Protein AF-A0A959V170-F1 (afdb_monomer_lite)

Structure (mmCIF, N/CA/C/O backbone):
data_AF-A0A959V170-F1
#
_entry.id   AF-A0A959V170-F1
#
loop_
_atom_site.group_PDB
_atom_site.id
_atom_site.type_symbol
_atom_site.label_atom_id
_atom_site.label_alt_id
_atom_site.label_comp_id
_atom_site.label_asym_id
_atom_site.label_entity_id
_atom_site.label_seq_id
_atom_site.pdbx_PDB_ins_code
_atom_site.Cartn_x
_atom_site.Cartn_y
_atom_site.Cartn_z
_atom_site.occupancy
_atom_site.B_iso_or_equiv
_atom_site.auth_seq_id
_atom_site.auth_comp_id
_atom_site.auth_asym_id
_atom_site.auth_atom_id
_atom_site.pdbx_PDB_model_num
ATOM 1 N N . GLN A 1 1 ? 26.254 2.480 -20.646 1.00 57.69 1 GLN A N 1
ATOM 2 C CA . GLN A 1 1 ? 25.455 3.015 -19.518 1.00 57.69 1 GLN A CA 1
ATOM 3 C C . GLN A 1 1 ? 23.963 2.718 -19.734 1.00 57.69 1 GLN A C 1
ATOM 5 O O . GLN A 1 1 ? 23.192 3.619 -20.026 1.00 57.69 1 GLN A O 1
ATOM 10 N N . ALA A 1 2 ? 23.536 1.451 -19.634 1.00 68.19 2 ALA A N 1
ATOM 11 C CA . ALA A 1 2 ? 22.134 1.085 -19.895 1.00 68.19 2 ALA A CA 1
ATOM 12 C C . ALA A 1 2 ? 21.211 1.312 -18.678 1.00 68.19 2 ALA A C 1
ATOM 14 O O . ALA A 1 2 ? 20.061 1.707 -18.846 1.00 68.19 2 ALA A O 1
ATOM 15 N N . TRP A 1 3 ? 21.728 1.111 -17.460 1.00 71.75 3 TRP A N 1
ATOM 16 C CA . TRP A 1 3 ? 20.953 1.120 -16.209 1.00 71.75 3 TRP A CA 1
ATOM 17 C C . TRP A 1 3 ? 20.490 2.511 -15.757 1.00 71.75 3 TRP A C 1
ATOM 19 O O . TRP A 1 3 ? 19.361 2.659 -15.311 1.00 71.75 3 TRP A O 1
ATOM 29 N N . LEU A 1 4 ? 21.329 3.537 -15.923 1.00 83.38 4 LEU A N 1
ATOM 30 C CA . LEU A 1 4 ? 21.008 4.929 -15.569 1.00 83.38 4 LEU A CA 1
ATOM 31 C C . LEU A 1 4 ? 20.450 5.730 -16.755 1.00 83.38 4 LEU A C 1
ATOM 33 O O . LEU A 1 4 ? 20.482 6.957 -16.759 1.00 83.38 4 LEU A O 1
ATOM 37 N N . SER A 1 5 ? 19.977 5.047 -17.798 1.00 88.00 5 SER A N 1
ATOM 38 C CA . SER A 1 5 ? 19.350 5.724 -18.931 1.00 88.00 5 SER A CA 1
ATOM 39 C C . SER A 1 5 ? 17.961 6.236 -18.543 1.00 88.00 5 SER A C 1
ATOM 41 O O . SER A 1 5 ? 17.229 5.581 -17.798 1.00 88.00 5 SER A O 1
ATOM 43 N N . PHE A 1 6 ? 17.565 7.393 -19.082 1.00 87.44 6 PHE A N 1
ATOM 44 C CA . PHE A 1 6 ? 16.263 7.999 -18.786 1.00 87.44 6 PHE A CA 1
ATOM 45 C C . PHE A 1 6 ? 15.087 7.051 -19.081 1.00 87.44 6 PHE A C 1
ATOM 47 O O . PHE A 1 6 ? 14.143 6.976 -18.300 1.00 87.44 6 PHE A O 1
ATOM 54 N N . GLY A 1 7 ? 15.183 6.260 -20.156 1.00 85.06 7 GLY A N 1
ATOM 55 C CA . GLY A 1 7 ? 14.155 5.286 -20.533 1.00 85.06 7 GLY A CA 1
ATOM 56 C C . GLY A 1 7 ? 13.913 4.186 -19.492 1.00 85.06 7 GLY A C 1
ATOM 57 O O . GLY A 1 7 ? 12.800 3.680 -19.413 1.00 85.06 7 GLY A O 1
ATOM 58 N N . ARG A 1 8 ? 14.914 3.845 -18.665 1.00 84.75 8 ARG A N 1
ATOM 59 C CA . ARG A 1 8 ? 14.760 2.900 -17.543 1.00 84.75 8 ARG A CA 1
ATOM 60 C C . ARG A 1 8 ? 14.454 3.601 -16.223 1.00 84.75 8 ARG A C 1
ATOM 62 O O . ARG A 1 8 ? 13.651 3.104 -15.443 1.00 84.75 8 ARG A O 1
ATOM 69 N N . LEU A 1 9 ? 15.046 4.769 -15.980 1.00 89.69 9 LEU A N 1
ATOM 70 C CA . LEU A 1 9 ? 14.829 5.516 -14.739 1.00 89.69 9 LEU A CA 1
ATOM 71 C C . LEU A 1 9 ? 13.422 6.108 -14.629 1.00 89.69 9 LEU A C 1
ATOM 73 O O . LEU A 1 9 ? 12.893 6.176 -13.526 1.00 89.69 9 LEU A O 1
ATOM 77 N N . ARG A 1 10 ? 12.793 6.509 -15.740 1.00 91.38 10 ARG A N 1
ATOM 78 C CA . ARG A 1 10 ? 11.416 7.030 -15.742 1.00 91.38 10 ARG A CA 1
ATOM 79 C C . ARG A 1 10 ? 10.395 6.021 -15.184 1.00 91.38 10 ARG A C 1
ATOM 81 O O . ARG A 1 10 ? 9.671 6.394 -14.256 1.00 91.38 10 ARG A O 1
ATOM 88 N N . PRO A 1 11 ? 10.299 4.779 -15.704 1.00 91.19 11 PRO A N 1
ATOM 89 C CA . PRO A 1 11 ? 9.351 3.805 -15.172 1.00 91.19 11 PRO A CA 1
ATOM 90 C C . PRO A 1 11 ? 9.702 3.392 -13.739 1.00 91.19 11 PRO A C 1
ATOM 92 O O . PRO A 1 11 ? 8.789 3.237 -12.939 1.00 91.19 11 PRO A O 1
ATOM 95 N N . VAL A 1 12 ? 10.989 3.302 -13.374 1.00 92.81 12 VAL A N 1
ATOM 96 C CA . VAL A 1 12 ? 11.391 3.078 -11.972 1.00 92.81 12 VAL A CA 1
ATOM 97 C C . VAL A 1 12 ? 10.868 4.209 -11.087 1.00 92.81 12 VAL A C 1
ATOM 99 O O . VAL A 1 12 ? 10.069 3.963 -10.199 1.00 92.81 12 VAL A O 1
ATOM 102 N N . HIS A 1 13 ? 11.212 5.466 -11.376 1.00 93.25 13 HIS A N 1
ATOM 103 C CA . HIS A 1 13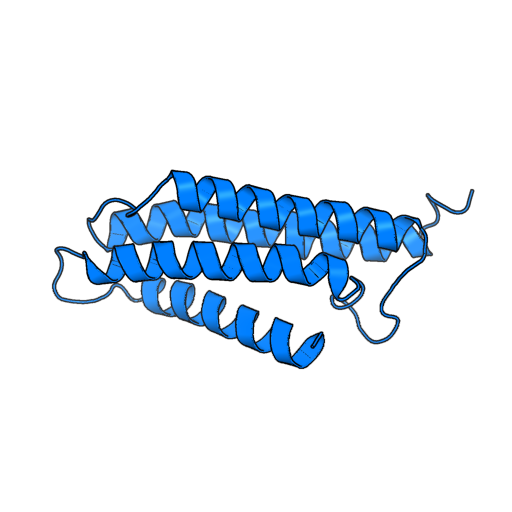 ? 10.790 6.621 -10.579 1.00 93.25 13 HIS A CA 1
ATOM 104 C C . HIS A 1 13 ? 9.271 6.680 -10.375 1.00 93.25 13 HIS A C 1
ATOM 106 O O . HIS A 1 13 ? 8.800 6.808 -9.246 1.00 93.25 13 HIS A O 1
ATOM 112 N N . THR A 1 14 ? 8.503 6.580 -11.459 1.00 93.62 14 THR A N 1
ATOM 113 C CA . THR A 1 14 ? 7.036 6.659 -11.401 1.00 93.62 14 THR A CA 1
ATOM 114 C C . THR A 1 14 ? 6.435 5.518 -10.578 1.00 93.62 14 THR A C 1
ATOM 116 O O . THR A 1 14 ? 5.571 5.773 -9.735 1.00 93.62 14 THR A O 1
ATOM 119 N N . AS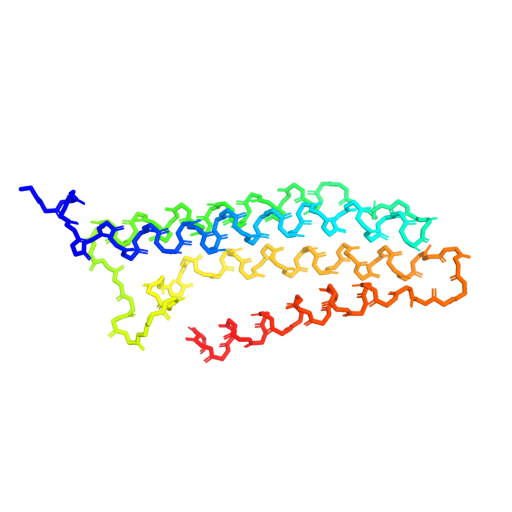N A 1 15 ? 6.932 4.287 -10.735 1.00 92.94 15 ASN A N 1
ATOM 120 C CA . ASN A 1 15 ? 6.458 3.142 -9.963 1.00 92.94 15 ASN A CA 1
ATOM 121 C C . ASN A 1 15 ? 6.905 3.193 -8.496 1.00 92.94 15 ASN A C 1
ATOM 123 O O 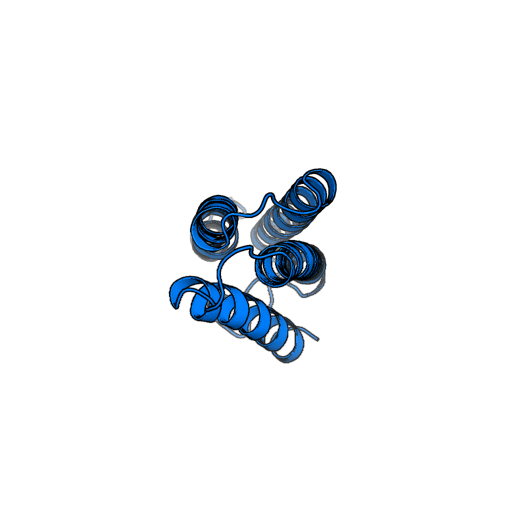. ASN A 1 15 ? 6.078 2.965 -7.614 1.00 92.94 15 ASN A O 1
ATOM 127 N N . THR A 1 16 ? 8.152 3.561 -8.194 1.00 94.50 16 THR A N 1
ATOM 128 C CA . THR A 1 16 ? 8.623 3.721 -6.811 1.00 94.50 16 THR A CA 1
ATOM 129 C C . THR A 1 16 ? 7.845 4.823 -6.084 1.00 94.50 16 THR A C 1
ATOM 131 O O . THR A 1 16 ? 7.497 4.663 -4.914 1.00 94.50 16 THR A O 1
ATOM 134 N N . VAL A 1 17 ? 7.515 5.934 -6.753 1.00 96.00 17 VAL A N 1
ATOM 135 C CA . VAL A 1 17 ? 6.701 7.007 -6.154 1.00 96.00 17 VAL A CA 1
ATOM 136 C C . VAL A 1 17 ? 5.269 6.537 -5.896 1.00 96.00 17 VAL A C 1
ATOM 138 O O . VAL A 1 17 ? 4.729 6.798 -4.821 1.00 96.00 17 VAL A O 1
ATOM 141 N N . PHE A 1 18 ? 4.652 5.833 -6.845 1.00 93.12 18 PHE A N 1
ATOM 142 C CA . PHE A 1 18 ? 3.257 5.407 -6.738 1.00 93.12 18 PHE A CA 1
ATOM 143 C C . PHE A 1 18 ? 3.072 4.193 -5.807 1.00 93.12 18 PHE A C 1
ATOM 145 O O . PHE A 1 18 ? 2.370 4.267 -4.792 1.00 93.12 18 PHE A O 1
ATOM 152 N N . TRP A 1 19 ? 3.731 3.076 -6.120 1.00 91.69 19 TRP A N 1
ATOM 153 C CA . TRP A 1 19 ? 3.636 1.819 -5.372 1.00 91.69 19 TRP A CA 1
ATOM 154 C C . TRP A 1 19 ? 4.432 1.848 -4.072 1.00 91.69 19 TRP A C 1
ATOM 156 O O . TRP A 1 19 ? 4.001 1.273 -3.077 1.00 91.69 19 TRP A O 1
ATOM 166 N N . GLY A 1 20 ? 5.584 2.517 -4.065 1.00 94.06 20 GLY A N 1
ATOM 167 C CA . GLY A 1 20 ? 6.420 2.654 -2.879 1.00 94.06 20 GLY A CA 1
ATOM 168 C C . GLY A 1 20 ? 5.929 3.764 -1.969 1.00 94.06 20 GLY A C 1
ATOM 169 O O . GLY A 1 20 ? 5.278 3.513 -0.960 1.00 94.06 20 GLY A O 1
ATOM 170 N N . TRP A 1 21 ? 6.244 5.006 -2.312 1.00 95.81 21 TRP A N 1
ATOM 171 C CA . TRP A 1 21 ? 6.035 6.130 -1.406 1.00 95.81 21 TRP A CA 1
ATOM 172 C C . TRP A 1 21 ? 4.551 6.403 -1.114 1.00 95.81 21 TRP A C 1
ATOM 174 O O . TRP A 1 21 ? 4.141 6.358 0.048 1.00 95.81 21 TRP A O 1
ATOM 184 N N . ALA A 1 22 ? 3.730 6.646 -2.140 1.00 95.94 22 ALA A N 1
ATOM 185 C CA . ALA A 1 22 ? 2.342 7.066 -1.955 1.00 95.94 22 ALA A CA 1
ATOM 186 C C . ALA A 1 22 ? 1.496 5.960 -1.310 1.00 95.94 22 ALA A C 1
ATOM 188 O O . ALA A 1 22 ? 0.805 6.201 -0.319 1.00 95.94 22 ALA A O 1
ATOM 189 N N . SER A 1 23 ? 1.585 4.730 -1.824 1.00 94.69 23 SER A N 1
ATOM 190 C CA . SER A 1 23 ? 0.798 3.609 -1.300 1.00 94.69 23 SER A CA 1
ATOM 191 C C . SER A 1 23 ? 1.169 3.260 0.143 1.00 94.69 23 SER A C 1
ATOM 193 O O . SER A 1 23 ? 0.276 3.099 0.978 1.00 94.69 23 SER A O 1
ATOM 195 N N . LEU A 1 24 ? 2.465 3.196 0.480 1.00 96.12 24 LEU A N 1
ATOM 196 C CA . LEU A 1 24 ? 2.891 2.918 1.856 1.00 96.12 24 LEU A CA 1
ATOM 197 C C . LEU A 1 24 ? 2.517 4.057 2.8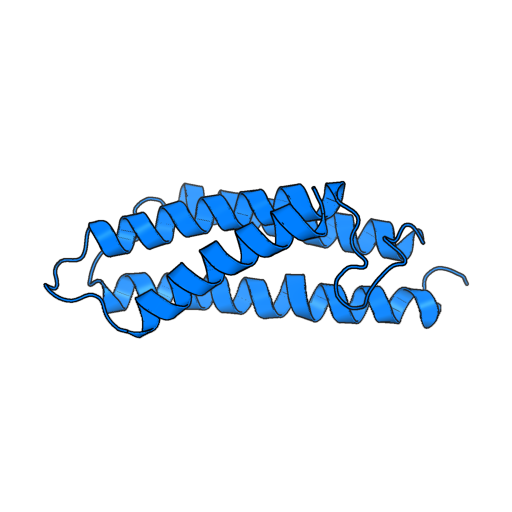10 1.00 96.12 24 LEU A C 1
ATOM 199 O O . LEU A 1 24 ? 2.081 3.781 3.929 1.00 96.12 24 LEU A O 1
ATOM 203 N N . ALA A 1 25 ? 2.619 5.318 2.375 1.00 96.62 25 ALA A N 1
ATOM 204 C CA . ALA A 1 25 ? 2.184 6.466 3.169 1.00 96.62 25 ALA A CA 1
ATOM 205 C C . ALA A 1 25 ? 0.676 6.412 3.465 1.00 96.62 25 ALA A C 1
ATOM 207 O O . ALA A 1 25 ? 0.269 6.578 4.617 1.00 96.62 25 ALA A O 1
ATOM 208 N N . MET A 1 26 ? -0.153 6.110 2.458 1.00 95.69 26 MET A N 1
ATOM 209 C CA . MET A 1 26 ? -1.604 5.970 2.628 1.00 95.69 26 MET A CA 1
ATOM 210 C C . MET A 1 26 ? -1.969 4.806 3.551 1.00 95.69 26 MET A C 1
ATOM 212 O O . MET A 1 26 ? -2.859 4.938 4.391 1.00 95.69 26 MET A O 1
ATOM 216 N N . ILE A 1 27 ? -1.266 3.677 3.453 1.00 96.00 27 ILE A N 1
ATOM 217 C CA . ILE A 1 27 ? -1.485 2.524 4.334 1.00 96.00 27 ILE A CA 1
ATOM 218 C C . ILE A 1 27 ? -1.069 2.853 5.769 1.00 96.00 27 ILE A C 1
ATOM 220 O O . ILE A 1 27 ? -1.826 2.571 6.698 1.00 96.00 27 ILE A O 1
ATOM 224 N N . GLY A 1 28 ? 0.089 3.489 5.963 1.00 96.06 28 GLY A N 1
ATOM 225 C CA . GLY A 1 28 ? 0.553 3.943 7.274 1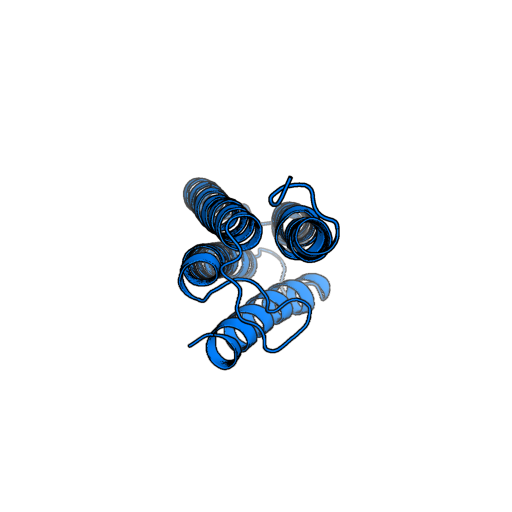.00 96.06 28 GLY A CA 1
ATOM 226 C C . GLY A 1 28 ? -0.431 4.913 7.933 1.00 96.06 28 GLY A C 1
ATOM 227 O O . GLY A 1 28 ? -0.824 4.711 9.084 1.00 96.06 28 GLY A O 1
ATOM 228 N N . LEU A 1 29 ? -0.910 5.907 7.179 1.00 96.44 29 LEU A N 1
ATOM 229 C CA . LEU A 1 29 ? -1.960 6.819 7.631 1.00 96.44 29 LEU A CA 1
ATOM 230 C C . LEU A 1 29 ? -3.261 6.066 7.942 1.00 96.44 29 LEU A C 1
ATOM 232 O O . LEU A 1 29 ? -3.890 6.321 8.967 1.00 96.44 29 LEU A O 1
ATOM 236 N N . GLY A 1 30 ? -3.638 5.095 7.110 1.00 96.62 30 GLY A N 1
ATOM 237 C CA . GLY A 1 30 ? -4.806 4.243 7.321 1.00 96.62 30 GLY A CA 1
ATOM 238 C C . GLY A 1 30 ? -4.754 3.477 8.644 1.00 96.62 30 GLY A C 1
ATOM 239 O O . GLY A 1 30 ? -5.753 3.447 9.360 1.00 96.62 30 GLY A O 1
ATOM 240 N N . TYR A 1 31 ? -3.594 2.931 9.031 1.00 96.31 31 TYR A N 1
ATOM 241 C CA . TYR A 1 31 ? -3.423 2.266 10.331 1.00 96.31 31 TYR A CA 1
ATOM 242 C C . TYR A 1 31 ? -3.710 3.212 11.503 1.00 96.31 31 TYR A C 1
ATOM 244 O O . TYR A 1 31 ? -4.336 2.800 12.481 1.00 96.31 31 TYR A O 1
ATOM 252 N N . PHE A 1 32 ? -3.290 4.475 11.398 1.00 95.94 32 PHE A N 1
ATOM 253 C CA . PHE A 1 32 ? -3.578 5.493 12.405 1.00 95.94 32 PHE A CA 1
ATOM 254 C C . PHE A 1 32 ? -5.063 5.884 12.414 1.00 95.94 32 PHE A C 1
ATOM 256 O O . PHE A 1 32 ? -5.711 5.828 13.462 1.00 95.94 32 PHE A O 1
ATOM 263 N N . VAL A 1 33 ? -5.615 6.242 11.251 1.00 96.62 33 VAL A N 1
ATOM 264 C CA . VAL A 1 33 ? -6.995 6.727 11.114 1.00 96.62 33 VAL A CA 1
ATOM 265 C C . VAL A 1 33 ? -7.989 5.656 11.542 1.00 96.62 33 VAL A C 1
ATOM 267 O O . VAL A 1 33 ? -8.812 5.923 12.410 1.00 96.62 33 VAL A O 1
ATOM 270 N N . VAL A 1 34 ? -7.889 4.435 11.010 1.00 96.75 34 VAL A N 1
ATOM 271 C CA . VAL A 1 34 ? -8.854 3.355 11.274 1.00 96.75 34 VAL A CA 1
ATOM 272 C C . VAL A 1 34 ? -8.896 2.985 12.758 1.00 96.75 34 VAL A C 1
ATOM 274 O O . VAL A 1 34 ? -9.978 2.736 13.293 1.00 96.75 34 VAL A O 1
ATOM 277 N N . ALA A 1 35 ? -7.746 2.968 13.441 1.00 95.62 35 ALA A N 1
ATOM 278 C CA . ALA A 1 35 ? -7.686 2.681 14.873 1.00 95.62 35 ALA A CA 1
ATOM 279 C C . ALA A 1 35 ? -8.354 3.783 15.712 1.00 95.62 35 ALA A C 1
ATOM 281 O O . ALA A 1 35 ? -9.110 3.492 16.641 1.00 95.62 35 ALA A O 1
ATOM 282 N N . ARG A 1 36 ? -8.111 5.054 15.366 1.00 95.56 36 ARG A N 1
ATOM 283 C CA . ARG A 1 36 ? -8.673 6.212 16.075 1.00 95.56 36 ARG A CA 1
ATOM 284 C C . ARG A 1 36 ? -10.168 6.367 15.836 1.00 95.56 36 ARG A C 1
ATOM 286 O O . ARG A 1 36 ? -10.915 6.513 16.796 1.00 95.56 36 ARG A O 1
ATOM 293 N N . THR A 1 37 ? -10.604 6.301 14.583 1.00 96.19 37 THR A N 1
ATOM 294 C CA . THR A 1 37 ? -12.014 6.478 14.215 1.00 96.19 37 THR A CA 1
ATOM 295 C C . THR A 1 37 ? -12.876 5.313 14.674 1.00 96.19 37 THR A C 1
ATOM 297 O O . THR A 1 37 ? -14.045 5.521 14.946 1.00 96.19 37 THR A O 1
ATOM 300 N N . SER A 1 38 ? -12.325 4.101 14.803 1.00 95.19 38 SER A N 1
ATOM 301 C CA . SER A 1 38 ? -13.062 2.945 15.338 1.00 95.19 38 SER A CA 1
ATOM 302 C C . SER A 1 38 ? -13.005 2.845 16.866 1.00 95.19 38 SER A C 1
ATOM 304 O O . SER A 1 38 ? -13.660 1.969 17.429 1.00 95.19 38 SER A O 1
ATOM 306 N N . ALA A 1 39 ? -12.198 3.688 17.528 1.00 94.50 39 ALA A N 1
ATOM 307 C CA . ALA A 1 39 ? -11.884 3.603 18.956 1.00 94.50 39 ALA A CA 1
ATOM 308 C C . ALA A 1 39 ? -11.536 2.162 19.397 1.00 94.50 39 ALA A C 1
ATOM 310 O O . ALA A 1 39 ? -11.989 1.674 20.434 1.00 94.50 39 ALA A O 1
ATOM 311 N N . ALA A 1 40 ? -10.748 1.471 18.565 1.00 94.31 40 ALA A N 1
ATOM 312 C CA . ALA A 1 40 ? -10.381 0.071 18.740 1.00 94.31 40 ALA A CA 1
ATOM 313 C C . ALA A 1 40 ? -8.933 -0.176 18.281 1.00 94.31 40 ALA A C 1
ATOM 315 O O . ALA A 1 40 ? -8.517 0.343 17.240 1.00 94.31 40 ALA A O 1
ATOM 316 N N . PRO A 1 41 ? -8.146 -0.981 19.018 1.00 94.12 41 PRO A N 1
ATOM 317 C CA . PRO A 1 41 ? -6.780 -1.295 18.625 1.00 94.12 41 PRO A CA 1
ATOM 318 C C . PRO A 1 41 ? -6.748 -2.202 17.390 1.00 94.12 41 PRO A C 1
ATOM 320 O O . PRO A 1 41 ? -7.633 -3.034 17.167 1.00 94.12 41 PRO A O 1
ATOM 323 N N . VAL A 1 42 ? -5.669 -2.086 16.613 1.00 94.94 42 VAL A N 1
ATOM 324 C CA . VAL A 1 42 ? -5.426 -2.954 15.456 1.00 94.94 42 VAL A CA 1
ATOM 325 C C . VAL A 1 42 ? -5.299 -4.410 15.931 1.00 94.94 42 VAL A C 1
ATOM 327 O O . VAL A 1 42 ? -4.464 -4.696 16.790 1.00 94.94 42 VAL A O 1
ATOM 330 N N . PRO A 1 43 ? -6.056 -5.367 15.359 1.00 92.81 43 PRO A N 1
ATOM 331 C CA . PRO A 1 43 ? -6.109 -6.742 15.855 1.00 92.81 43 PRO A CA 1
ATOM 332 C C . PRO A 1 43 ? -4.779 -7.505 15.872 1.00 92.81 43 PRO A C 1
ATOM 334 O O . PRO A 1 43 ? -4.668 -8.512 16.567 1.00 92.81 43 PRO A O 1
ATOM 337 N N . SER A 1 44 ? -3.801 -7.127 15.044 1.00 94.94 44 SER A N 1
ATOM 338 C CA . SER A 1 44 ? -2.486 -7.770 15.019 1.00 94.94 44 SER A CA 1
ATOM 339 C C . SER A 1 44 ? -1.432 -6.883 14.367 1.00 94.94 44 SER A C 1
ATOM 341 O O . SER A 1 44 ? -1.408 -6.712 13.144 1.00 94.94 44 SER A O 1
ATOM 343 N N . LEU A 1 45 ? -0.495 -6.401 15.183 1.00 93.81 45 LEU A N 1
ATOM 344 C CA . LEU A 1 45 ? 0.657 -5.649 14.696 1.00 93.81 45 LEU A CA 1
ATOM 345 C C . LEU A 1 45 ? 1.607 -6.534 13.875 1.00 93.81 45 LEU A C 1
ATOM 347 O O . LEU A 1 45 ? 2.124 -6.101 12.852 1.00 93.81 45 LEU A O 1
ATOM 351 N N . ARG A 1 46 ? 1.760 -7.813 14.253 1.00 95.25 46 ARG A N 1
ATOM 352 C CA . ARG A 1 46 ? 2.570 -8.790 13.504 1.00 95.25 46 ARG A CA 1
ATOM 353 C C . ARG A 1 46 ? 2.086 -8.945 12.060 1.00 95.25 46 ARG A C 1
ATOM 355 O O . ARG A 1 46 ? 2.905 -8.981 11.151 1.00 95.25 46 ARG A O 1
ATOM 362 N N . ARG A 1 47 ? 0.766 -8.992 11.829 1.00 95.12 47 ARG A N 1
ATOM 363 C CA . ARG A 1 47 ? 0.205 -8.995 10.465 1.00 95.12 47 ARG A CA 1
ATOM 364 C C . ARG A 1 47 ? 0.496 -7.698 9.712 1.00 95.12 47 ARG A C 1
ATOM 366 O O . ARG A 1 47 ? 0.737 -7.766 8.516 1.00 95.12 47 ARG A O 1
ATOM 373 N N . GLY A 1 48 ? 0.508 -6.555 10.402 1.00 94.62 48 GLY A N 1
ATOM 374 C CA . GLY A 1 48 ? 0.878 -5.270 9.804 1.00 94.62 48 GLY A CA 1
ATOM 375 C C . GLY A 1 48 ? 2.333 -5.247 9.336 1.00 94.62 48 GLY A C 1
ATOM 376 O O . GLY A 1 48 ? 2.603 -4.865 8.203 1.00 94.62 48 GLY A O 1
ATOM 377 N N . TRP A 1 49 ? 3.256 -5.758 10.155 1.00 96.25 49 TRP A N 1
ATOM 378 C CA . TRP A 1 49 ? 4.663 -5.907 9.770 1.00 96.25 49 TRP A CA 1
ATOM 379 C C . TRP A 1 49 ? 4.861 -6.882 8.608 1.00 96.25 49 TRP A C 1
ATOM 381 O O . TRP A 1 49 ? 5.600 -6.573 7.679 1.00 96.25 49 TRP A O 1
ATOM 391 N N . HIS A 1 50 ? 4.161 -8.023 8.613 1.00 97.06 50 HIS A N 1
ATOM 392 C CA . HIS A 1 50 ? 4.176 -8.947 7.472 1.00 97.06 50 HIS A CA 1
ATOM 393 C C . HIS A 1 50 ? 3.657 -8.278 6.198 1.00 97.06 50 HIS A C 1
ATOM 395 O O . HIS A 1 50 ? 4.281 -8.409 5.151 1.00 97.06 50 HIS A O 1
ATOM 401 N N . ALA A 1 51 ? 2.554 -7.529 6.283 1.00 97.00 51 ALA A N 1
ATOM 402 C CA . ALA A 1 51 ? 2.004 -6.793 5.148 1.00 97.00 51 ALA A CA 1
ATOM 403 C C . ALA A 1 51 ? 3.014 -5.788 4.576 1.00 97.00 51 ALA A C 1
ATOM 405 O O . ALA A 1 51 ? 3.229 -5.761 3.366 1.00 97.00 51 ALA A O 1
ATOM 406 N N . LEU A 1 52 ? 3.676 -5.021 5.448 1.00 97.19 52 LEU A N 1
ATOM 407 C CA . LEU A 1 52 ? 4.721 -4.076 5.062 1.00 97.19 52 LEU A CA 1
ATOM 408 C C . LEU A 1 52 ? 5.907 -4.780 4.388 1.00 97.19 52 LEU A C 1
ATOM 410 O O . LEU A 1 52 ? 6.400 -4.302 3.368 1.00 97.19 52 LEU A O 1
ATOM 414 N N . GLY A 1 53 ? 6.355 -5.913 4.934 1.00 97.25 53 GLY A N 1
ATOM 415 C CA . GLY A 1 53 ? 7.453 -6.697 4.366 1.00 97.25 53 GLY A CA 1
ATOM 416 C C . GLY A 1 53 ? 7.136 -7.197 2.956 1.00 97.25 53 GLY A C 1
ATOM 417 O O . GLY A 1 53 ? 7.935 -7.008 2.044 1.00 97.25 53 GLY A O 1
ATOM 418 N N . TRP A 1 54 ? 5.942 -7.758 2.757 1.00 97.88 54 TRP A N 1
ATOM 419 C CA . TRP A 1 54 ? 5.492 -8.242 1.450 1.00 97.88 54 TRP A CA 1
ATOM 420 C C . TRP A 1 54 ? 5.339 -7.121 0.412 1.00 97.88 54 TRP A C 1
ATOM 422 O O . TRP A 1 54 ? 5.753 -7.299 -0.732 1.00 97.88 54 TRP A O 1
ATOM 432 N N . MET A 1 55 ? 4.822 -5.950 0.806 1.00 97.00 55 MET A N 1
ATOM 433 C CA . MET A 1 55 ? 4.753 -4.783 -0.086 1.00 97.00 55 MET A CA 1
ATOM 434 C C . MET A 1 55 ? 6.141 -4.301 -0.501 1.00 97.00 55 MET A C 1
ATOM 436 O O . MET A 1 55 ? 6.382 -4.123 -1.691 1.00 97.00 55 MET A O 1
ATOM 440 N N . ASN A 1 56 ? 7.062 -4.136 0.455 1.00 97.19 56 ASN A N 1
ATOM 441 C CA . ASN A 1 56 ? 8.431 -3.707 0.155 1.00 97.19 56 ASN A CA 1
ATOM 442 C C . ASN A 1 56 ? 9.167 -4.720 -0.722 1.00 97.19 56 ASN A C 1
ATOM 444 O O . ASN A 1 56 ? 9.876 -4.317 -1.636 1.00 97.19 56 ASN A O 1
ATOM 448 N N . LEU A 1 57 ? 8.965 -6.021 -0.499 1.00 97.12 57 LEU A N 1
ATOM 449 C CA . LEU A 1 57 ? 9.519 -7.058 -1.367 1.00 97.12 57 LEU A CA 1
ATOM 450 C C . LEU A 1 57 ? 8.976 -6.939 -2.800 1.00 97.12 57 LEU A C 1
ATOM 452 O O . LEU A 1 57 ? 9.751 -7.020 -3.751 1.00 97.12 57 LEU A O 1
ATOM 456 N N . GLY A 1 58 ? 7.675 -6.678 -2.955 1.00 95.94 58 GLY A N 1
ATOM 457 C CA . GLY A 1 58 ? 7.061 -6.413 -4.257 1.00 95.94 58 GLY A CA 1
ATOM 458 C C . GLY A 1 58 ? 7.675 -5.203 -4.961 1.00 95.94 58 GLY A C 1
ATOM 459 O O . GLY A 1 58 ? 8.140 -5.331 -6.090 1.00 95.94 58 GLY A O 1
ATOM 460 N N . ILE A 1 59 ? 7.773 -4.064 -4.268 1.00 96.19 59 ILE A N 1
ATOM 461 C CA . ILE A 1 59 ? 8.366 -2.823 -4.798 1.00 96.19 59 ILE A CA 1
ATOM 462 C C . ILE A 1 59 ? 9.830 -3.039 -5.198 1.00 96.19 59 ILE A C 1
ATOM 464 O O . ILE A 1 59 ? 10.193 -2.769 -6.337 1.00 96.19 59 ILE A O 1
ATOM 468 N N . LEU A 1 60 ? 10.653 -3.589 -4.297 1.00 96.38 60 LEU A N 1
ATOM 469 C CA . LEU A 1 60 ? 12.075 -3.834 -4.554 1.00 96.38 60 LEU A CA 1
ATOM 470 C C . LEU A 1 60 ? 12.279 -4.773 -5.744 1.00 96.38 60 LEU A C 1
ATOM 472 O O . LEU A 1 60 ? 13.125 -4.514 -6.597 1.00 96.38 60 LEU A O 1
ATOM 476 N N . SER A 1 61 ? 11.502 -5.856 -5.826 1.00 96.06 61 SER A N 1
ATOM 477 C CA . SER A 1 61 ? 11.582 -6.771 -6.967 1.00 96.06 61 SER A CA 1
ATOM 478 C C . SER A 1 61 ? 11.147 -6.096 -8.272 1.00 96.06 61 SER A C 1
ATOM 480 O O . SER A 1 61 ? 11.817 -6.259 -9.288 1.00 96.06 61 SER A O 1
ATOM 482 N N . GLY A 1 62 ? 10.084 -5.286 -8.239 1.00 94.31 62 GLY A N 1
ATOM 483 C CA . GLY A 1 62 ? 9.594 -4.522 -9.383 1.00 94.31 62 GLY A CA 1
ATOM 484 C C . GLY A 1 62 ? 10.636 -3.545 -9.916 1.00 94.31 62 GLY A C 1
ATOM 485 O O . GLY A 1 62 ? 10.949 -3.579 -11.106 1.00 94.31 62 GLY A O 1
ATOM 486 N N . ASP A 1 63 ? 11.241 -2.749 -9.036 1.00 93.56 63 ASP A N 1
ATOM 487 C CA . ASP A 1 63 ? 12.302 -1.805 -9.395 1.00 93.56 63 ASP A CA 1
ATOM 488 C C . ASP A 1 63 ? 13.507 -2.524 -10.021 1.00 93.56 63 ASP A C 1
ATOM 490 O O . ASP A 1 63 ? 14.023 -2.089 -11.053 1.00 93.56 63 ASP A O 1
ATOM 494 N N . LEU A 1 64 ? 13.918 -3.670 -9.463 1.00 93.25 64 LEU A N 1
ATOM 495 C CA . LEU A 1 64 ? 15.003 -4.482 -10.021 1.00 93.25 64 LEU A CA 1
ATOM 496 C C . LEU A 1 64 ? 14.669 -5.026 -11.417 1.00 93.25 64 LEU A C 1
ATOM 498 O O . LEU A 1 64 ? 15.524 -4.981 -12.306 1.00 93.25 64 LEU A O 1
ATOM 502 N N . PHE A 1 65 ? 13.440 -5.499 -11.646 1.00 92.75 65 PHE A N 1
ATOM 503 C CA . PHE A 1 65 ? 13.009 -5.954 -12.971 1.00 92.75 65 PHE A CA 1
ATOM 504 C C . PHE A 1 65 ? 13.007 -4.812 -13.991 1.00 92.75 65 PHE A C 1
ATOM 506 O O . PHE A 1 65 ? 13.563 -4.967 -15.082 1.00 92.75 65 PHE A O 1
ATOM 513 N N . LEU A 1 66 ? 12.484 -3.639 -13.623 1.00 91.31 66 LEU A N 1
ATOM 514 C CA . LEU A 1 66 ? 12.489 -2.461 -14.493 1.00 91.31 66 LEU A CA 1
ATOM 515 C C . LEU A 1 66 ? 13.913 -2.001 -14.828 1.00 91.31 66 LEU A C 1
ATOM 517 O O . LEU A 1 66 ? 14.214 -1.714 -15.989 1.00 91.31 66 LEU A O 1
ATOM 521 N N . MET A 1 67 ? 14.820 -1.995 -13.847 1.00 89.44 67 MET A N 1
ATOM 522 C CA . MET A 1 67 ? 16.236 -1.684 -14.075 1.00 89.44 67 MET A CA 1
ATOM 523 C C . MET A 1 67 ? 16.921 -2.714 -14.980 1.00 89.44 67 MET A C 1
ATOM 525 O O . MET A 1 67 ? 17.749 -2.336 -15.818 1.00 89.44 67 MET A O 1
ATOM 529 N N . ALA A 1 68 ? 16.544 -3.992 -14.880 1.00 90.00 68 ALA A N 1
ATOM 530 C CA . ALA A 1 68 ? 16.996 -5.051 -15.780 1.00 90.00 68 ALA A CA 1
ATOM 531 C C . ALA A 1 68 ? 16.410 -4.928 -17.203 1.00 90.00 68 ALA A C 1
ATOM 533 O O . ALA A 1 68 ? 16.944 -5.527 -18.136 1.00 90.00 68 ALA A O 1
ATOM 534 N N . GLY A 1 69 ? 15.383 -4.094 -17.400 1.00 86.75 69 GLY A N 1
ATOM 535 C CA . GLY A 1 69 ? 14.675 -3.919 -18.671 1.00 86.75 69 GLY A CA 1
ATOM 536 C C . GLY A 1 69 ? 13.530 -4.911 -18.882 1.00 86.75 69 GLY A C 1
ATOM 537 O O . GLY A 1 69 ? 13.012 -5.007 -19.989 1.00 86.75 69 GLY A O 1
ATOM 538 N N . ILE A 1 70 ? 13.143 -5.644 -17.837 1.00 89.25 70 ILE A N 1
ATOM 539 C CA . ILE A 1 70 ? 12.006 -6.560 -17.840 1.00 89.25 70 ILE A CA 1
ATOM 540 C C . ILE A 1 70 ? 10.790 -5.758 -17.384 1.00 89.25 70 ILE A C 1
ATOM 542 O O . ILE A 1 70 ? 10.651 -5.440 -16.204 1.00 89.25 70 ILE A O 1
ATOM 546 N N . ASN A 1 71 ? 9.921 -5.405 -18.325 1.00 88.06 71 ASN A N 1
ATOM 547 C CA . ASN A 1 71 ? 8.700 -4.667 -18.042 1.00 88.06 71 ASN A CA 1
ATOM 548 C C . ASN A 1 71 ? 7.497 -5.306 -18.733 1.00 88.06 71 ASN A C 1
ATOM 550 O O . ASN A 1 71 ? 7.615 -6.090 -19.675 1.00 88.06 71 ASN A O 1
ATOM 554 N N . ASN A 1 72 ? 6.322 -4.953 -18.241 1.00 81.25 72 ASN A N 1
ATOM 555 C CA . ASN A 1 72 ? 5.062 -5.288 -18.870 1.00 81.25 72 ASN A CA 1
ATOM 556 C C . ASN A 1 72 ? 4.709 -4.122 -19.810 1.00 81.25 72 ASN A C 1
ATOM 558 O O . ASN A 1 72 ? 4.084 -3.148 -19.400 1.00 81.25 72 ASN A O 1
ATOM 562 N N . GLY A 1 73 ? 5.220 -4.167 -21.046 1.00 67.00 73 GLY A N 1
ATOM 563 C CA . GLY A 1 73 ? 5.252 -3.060 -22.022 1.00 67.00 73 GLY A CA 1
ATOM 564 C C . GLY A 1 73 ? 3.902 -2.561 -22.566 1.00 67.00 73 GLY A C 1
ATOM 565 O O . GLY A 1 73 ? 3.834 -2.142 -23.717 1.00 67.00 73 GLY A O 1
ATOM 566 N N . GLY A 1 74 ? 2.825 -2.624 -21.777 1.00 63.50 74 GLY A N 1
ATOM 567 C CA . GLY A 1 74 ? 1.451 -2.352 -22.202 1.00 63.50 74 GLY A CA 1
ATOM 568 C C . GLY A 1 74 ? 0.669 -1.345 -21.347 1.00 63.50 74 GLY A C 1
ATOM 569 O O . GLY A 1 74 ? -0.555 -1.450 -21.325 1.00 63.50 74 GLY A O 1
ATOM 570 N N . GLY A 1 75 ? 1.309 -0.424 -20.612 1.00 72.44 75 GLY A N 1
ATOM 571 C CA . GLY A 1 75 ? 0.618 0.713 -19.970 1.00 72.44 75 GLY A CA 1
ATOM 572 C C . GLY A 1 75 ? 1.420 1.431 -18.876 1.00 72.44 75 GLY A C 1
ATOM 573 O O . GLY A 1 75 ? 2.169 0.786 -18.146 1.00 72.44 75 GLY A O 1
ATOM 574 N N . GLU A 1 76 ? 1.239 2.754 -18.751 1.00 79.94 76 GLU A N 1
ATOM 575 C CA . GLU A 1 76 ? 1.810 3.545 -17.646 1.00 79.94 76 GLU A CA 1
ATOM 576 C C . GLU A 1 76 ? 1.219 3.097 -16.297 1.00 79.94 76 GLU A C 1
ATOM 578 O O . GLU A 1 76 ? 0.031 2.778 -16.218 1.00 79.94 76 GLU A O 1
ATOM 583 N N . TYR A 1 77 ? 2.046 3.049 -15.247 1.00 80.25 77 TYR A N 1
ATOM 584 C CA . TYR A 1 77 ? 1.736 2.502 -13.908 1.00 80.25 77 TYR A CA 1
ATOM 585 C C . TYR A 1 77 ? 1.488 0.987 -13.857 1.00 80.25 77 TYR A C 1
ATOM 587 O O . TYR A 1 77 ? 1.196 0.432 -12.788 1.00 80.25 77 TYR A O 1
ATOM 595 N N . ARG A 1 78 ? 1.614 0.310 -15.005 1.00 87.50 78 ARG A N 1
ATOM 596 C CA . ARG A 1 78 ? 1.491 -1.141 -15.149 1.00 87.50 78 ARG A CA 1
ATOM 597 C C . ARG A 1 78 ? 2.798 -1.798 -15.585 1.00 87.50 78 ARG A C 1
ATOM 599 O O . ARG A 1 78 ? 2.775 -2.892 -16.131 1.00 87.50 78 ARG A O 1
ATOM 606 N N . GLU A 1 79 ? 3.937 -1.143 -15.373 1.00 90.31 79 GLU A N 1
ATOM 607 C CA . GLU A 1 79 ? 5.226 -1.604 -15.892 1.00 90.31 79 GLU A CA 1
ATOM 608 C C . GLU A 1 79 ? 5.814 -2.770 -15.088 1.00 90.31 79 GLU A C 1
ATOM 610 O O . GLU A 1 79 ? 6.581 -3.561 -15.646 1.00 90.31 79 GLU A O 1
ATOM 615 N N . TYR A 1 80 ? 5.456 -2.910 -13.806 1.00 90.88 80 TYR A N 1
ATOM 616 C CA . TYR A 1 80 ? 5.824 -4.083 -13.012 1.00 90.88 80 TYR A CA 1
ATOM 617 C C . TYR A 1 80 ? 5.277 -5.365 -13.642 1.00 90.88 80 TYR A C 1
ATOM 619 O O . TYR A 1 80 ? 4.186 -5.409 -14.197 1.00 90.88 80 TYR A O 1
ATOM 627 N N . ILE A 1 81 ? 6.038 -6.448 -13.553 1.00 91.81 81 ILE A N 1
ATOM 628 C CA . ILE A 1 81 ? 5.568 -7.764 -13.987 1.00 91.81 81 ILE A CA 1
ATOM 629 C C . ILE A 1 81 ? 4.774 -8.447 -12.869 1.00 91.81 81 ILE A C 1
ATOM 631 O O . ILE A 1 81 ? 4.993 -8.179 -11.685 1.00 91.81 81 ILE A O 1
ATOM 635 N N . TRP A 1 82 ? 3.881 -9.371 -13.234 1.00 89.75 82 TRP A N 1
ATOM 636 C CA . TRP A 1 82 ? 3.014 -10.077 -12.281 1.00 89.75 82 TRP A CA 1
ATOM 637 C C . TRP A 1 82 ? 3.754 -10.681 -11.062 1.00 89.75 82 TRP A C 1
ATOM 639 O O . TRP A 1 82 ? 3.214 -10.566 -9.958 1.00 89.75 82 TRP A O 1
ATOM 649 N N . PRO A 1 83 ? 4.995 -11.223 -11.162 1.00 91.88 83 PRO A N 1
ATOM 650 C CA . PRO A 1 83 ? 5.700 -11.756 -9.995 1.00 91.88 83 PRO A CA 1
ATOM 651 C C . PRO A 1 83 ? 6.055 -10.696 -8.949 1.00 91.88 83 PRO A C 1
ATOM 653 O O . PRO A 1 83 ? 6.148 -11.028 -7.772 1.00 91.88 83 PRO A O 1
ATOM 656 N N . ALA A 1 84 ? 6.247 -9.435 -9.350 1.00 92.50 84 ALA A N 1
ATOM 657 C CA . ALA A 1 84 ? 6.530 -8.334 -8.428 1.00 92.50 84 ALA A CA 1
ATOM 658 C C . ALA A 1 84 ? 5.256 -7.804 -7.755 1.00 92.50 84 ALA A C 1
ATOM 660 O O . ALA A 1 84 ? 5.263 -7.405 -6.590 1.00 92.50 84 ALA A O 1
ATOM 661 N N . VAL A 1 85 ? 4.134 -7.841 -8.475 1.00 92.81 85 VAL A N 1
ATOM 662 C CA . VAL A 1 85 ? 2.852 -7.322 -7.986 1.00 92.81 85 VAL A CA 1
ATOM 663 C C . VAL A 1 85 ? 2.170 -8.296 -7.021 1.00 92.81 85 VAL A C 1
ATOM 665 O O . VAL A 1 85 ? 1.522 -7.857 -6.073 1.00 92.81 85 VAL A O 1
ATOM 668 N N . LEU A 1 86 ? 2.347 -9.610 -7.188 1.00 94.38 86 LEU A N 1
ATOM 669 C CA . LEU A 1 86 ? 1.758 -10.625 -6.303 1.00 94.38 86 LEU A CA 1
ATOM 670 C C . LEU A 1 86 ? 2.132 -10.452 -4.811 1.00 94.38 86 LEU A C 1
ATOM 672 O O . LEU A 1 86 ? 1.218 -10.414 -3.981 1.00 94.38 86 LEU A O 1
ATOM 676 N N . PRO A 1 87 ? 3.419 -10.293 -4.434 1.00 96.00 87 PRO A N 1
ATOM 677 C CA . PRO A 1 87 ? 3.823 -9.916 -3.078 1.00 96.00 87 PRO A CA 1
ATOM 678 C C . PRO A 1 87 ? 3.095 -8.673 -2.558 1.00 96.00 87 PRO A C 1
ATOM 680 O O . PRO A 1 87 ? 2.598 -8.660 -1.430 1.00 96.00 87 PRO A O 1
ATOM 683 N N . PHE A 1 88 ? 2.976 -7.639 -3.392 1.00 95.31 88 PHE A N 1
ATOM 684 C CA . PHE A 1 88 ? 2.311 -6.396 -3.018 1.00 95.31 88 PHE A CA 1
ATOM 685 C C . PHE A 1 88 ? 0.811 -6.603 -2.766 1.00 95.31 88 PHE A C 1
ATOM 687 O O . PHE A 1 88 ? 0.285 -6.165 -1.740 1.00 95.31 88 PHE A O 1
ATOM 694 N N . ALA A 1 89 ? 0.137 -7.341 -3.649 1.00 95.81 89 ALA A N 1
ATOM 695 C CA . ALA A 1 89 ? -1.268 -7.719 -3.521 1.00 95.81 89 ALA A CA 1
ATOM 696 C C . ALA A 1 89 ? -1.525 -8.528 -2.244 1.00 95.81 89 ALA A C 1
ATOM 698 O O . ALA A 1 89 ? -2.484 -8.275 -1.512 1.00 95.81 89 ALA A O 1
ATOM 699 N N . TRP A 1 90 ? -0.630 -9.467 -1.928 1.00 96.75 90 TRP A N 1
ATOM 700 C CA . TRP A 1 90 ? -0.702 -10.238 -0.694 1.00 96.75 90 TRP A CA 1
ATOM 701 C C . TRP A 1 90 ? -0.569 -9.343 0.542 1.00 96.75 90 TRP A C 1
ATOM 703 O O . TRP A 1 90 ? -1.360 -9.451 1.484 1.00 96.75 90 TRP A O 1
ATOM 713 N N . GLY A 1 91 ? 0.370 -8.395 0.519 1.00 97.06 91 GLY A N 1
ATOM 714 C CA . GLY A 1 91 ? 0.479 -7.372 1.553 1.00 97.06 91 GLY A CA 1
ATOM 715 C C . GLY A 1 91 ? -0.811 -6.559 1.707 1.00 97.06 91 GLY A C 1
ATOM 716 O O . GLY A 1 91 ? -1.287 -6.365 2.830 1.00 97.06 91 GLY A O 1
ATOM 717 N N . LEU A 1 92 ? -1.417 -6.112 0.602 1.00 96.62 92 LEU A N 1
ATOM 718 C CA . LEU A 1 92 ? -2.681 -5.364 0.617 1.00 96.62 92 LEU A CA 1
ATOM 719 C C . LEU A 1 92 ? -3.813 -6.176 1.244 1.00 96.62 92 LEU A C 1
ATOM 721 O O . LEU A 1 92 ? -4.553 -5.657 2.080 1.00 96.62 92 LEU A O 1
ATOM 725 N N . PHE A 1 93 ? -3.913 -7.460 0.905 1.00 97.12 93 PHE A N 1
ATOM 726 C CA . PHE A 1 93 ? -4.897 -8.364 1.489 1.00 97.12 93 PHE A CA 1
ATOM 727 C C . PHE A 1 93 ? -4.722 -8.504 3.009 1.00 97.12 93 PHE A C 1
ATOM 729 O O . PHE A 1 93 ? -5.695 -8.420 3.765 1.00 97.12 93 PHE A O 1
ATOM 736 N N . LEU A 1 94 ? -3.485 -8.660 3.491 1.00 97.50 94 LEU A N 1
ATOM 737 C CA . LEU A 1 94 ? -3.195 -8.707 4.928 1.00 97.50 94 LEU A CA 1
ATOM 738 C C . LEU A 1 94 ? -3.590 -7.402 5.638 1.00 97.50 94 LEU A C 1
ATOM 740 O O . LEU A 1 94 ? -4.196 -7.451 6.716 1.00 97.50 94 LEU A O 1
ATOM 744 N N . THR A 1 95 ? -3.303 -6.251 5.025 1.00 97.25 95 THR A N 1
ATOM 745 C CA . THR A 1 95 ? -3.721 -4.933 5.527 1.00 97.25 95 THR A CA 1
ATOM 746 C C . THR A 1 95 ? -5.238 -4.802 5.566 1.00 97.25 95 THR A C 1
ATOM 748 O O . THR A 1 95 ? -5.782 -4.399 6.595 1.00 97.25 95 THR A O 1
ATOM 751 N N . PHE A 1 96 ? -5.945 -5.233 4.519 1.00 97.12 96 PHE A N 1
ATOM 752 C CA . PHE A 1 96 ? -7.406 -5.253 4.501 1.00 97.12 96 PHE A CA 1
ATOM 753 C C . PHE A 1 96 ? -7.974 -6.089 5.653 1.00 97.12 96 PHE A C 1
ATOM 755 O O . PHE A 1 96 ? -8.838 -5.616 6.392 1.00 97.12 96 PHE A O 1
ATOM 762 N N . ARG A 1 97 ? -7.442 -7.298 5.894 1.00 97.06 97 ARG A N 1
ATOM 763 C CA . ARG A 1 97 ? -7.872 -8.133 7.032 1.00 97.06 97 ARG A CA 1
ATOM 764 C C . ARG A 1 97 ? -7.636 -7.461 8.384 1.00 97.06 97 ARG A C 1
ATOM 766 O O . ARG A 1 97 ? -8.388 -7.723 9.326 1.00 97.06 97 ARG A O 1
ATOM 773 N N . ASN A 1 98 ? -6.593 -6.644 8.510 1.00 96.44 98 ASN A N 1
ATOM 774 C CA . ASN A 1 98 ? -6.355 -5.851 9.711 1.00 96.44 98 ASN A CA 1
ATOM 775 C C . ASN A 1 98 ? -7.377 -4.720 9.837 1.00 96.44 98 ASN A C 1
ATOM 777 O O . ASN A 1 98 ? -8.045 -4.648 10.864 1.00 96.44 98 ASN A O 1
ATOM 781 N N . PHE A 1 99 ? -7.551 -3.897 8.803 1.00 97.25 99 PHE A N 1
ATOM 782 C CA . PHE A 1 99 ? -8.456 -2.745 8.836 1.00 97.25 99 PHE A CA 1
ATOM 783 C C . PHE A 1 99 ? -9.908 -3.164 9.034 1.00 97.25 99 PHE A C 1
ATOM 785 O O . PHE A 1 99 ? -10.575 -2.657 9.933 1.00 97.25 99 PHE A O 1
ATOM 792 N N . TYR A 1 100 ? -10.377 -4.150 8.269 1.00 96.81 100 TYR A N 1
ATOM 793 C CA . TYR A 1 100 ? -11.718 -4.700 8.434 1.00 96.81 100 TYR A CA 1
ATOM 794 C C . TYR A 1 100 ? -11.913 -5.273 9.843 1.00 96.81 100 TYR A C 1
ATOM 796 O O . TYR A 1 100 ? -12.935 -5.039 10.484 1.00 96.81 100 TYR A O 1
ATOM 804 N N . GLY A 1 101 ? -10.904 -5.977 10.367 1.00 96.12 101 GLY A N 1
ATOM 805 C CA . GLY A 1 101 ? -10.923 -6.489 11.734 1.00 96.12 101 GLY A CA 1
ATOM 806 C C . GLY A 1 101 ? -11.015 -5.385 12.793 1.00 96.12 101 GLY A C 1
ATOM 807 O O . GLY A 1 101 ? -11.717 -5.572 13.785 1.00 96.12 101 GLY A O 1
ATOM 808 N N . THR A 1 102 ? -10.352 -4.246 12.584 1.00 96.31 102 THR A N 1
ATOM 809 C CA . THR A 1 102 ? -10.453 -3.070 13.460 1.00 96.31 102 THR A CA 1
ATOM 810 C C . THR A 1 102 ? -11.859 -2.472 13.415 1.00 96.31 102 THR A C 1
ATOM 812 O O . THR A 1 102 ? -12.479 -2.306 14.461 1.00 96.31 102 THR A O 1
ATOM 815 N N . VAL A 1 103 ? -12.411 -2.236 12.218 1.00 96.25 103 VAL A N 1
ATOM 816 C CA . VAL A 1 103 ? -13.765 -1.672 12.047 1.00 96.25 103 VAL A CA 1
ATOM 817 C C . VAL A 1 103 ? -14.850 -2.613 12.582 1.00 96.25 103 VAL A C 1
ATOM 819 O O . VAL A 1 103 ? -15.861 -2.160 13.118 1.00 96.25 103 VAL A O 1
ATOM 822 N N . LYS A 1 104 ? -14.647 -3.932 12.490 1.00 95.56 104 LYS A N 1
ATOM 823 C CA . LYS A 1 104 ? -15.552 -4.934 13.072 1.00 95.56 104 LYS A CA 1
ATOM 824 C C . LYS A 1 104 ? -15.570 -4.888 14.604 1.00 95.56 104 LYS A C 1
ATOM 826 O O . LYS A 1 104 ? -16.595 -5.195 15.198 1.00 95.56 104 LYS A O 1
ATOM 831 N N . ARG A 1 105 ? -14.449 -4.529 15.237 1.00 95.00 105 ARG A N 1
ATOM 832 C CA . ARG A 1 105 ? -14.298 -4.416 16.701 1.00 95.00 105 ARG A CA 1
ATOM 833 C C . ARG A 1 105 ? -14.542 -2.998 17.219 1.00 95.00 105 ARG A C 1
ATOM 835 O O . ARG A 1 105 ? -14.190 -2.712 18.361 1.00 95.00 105 ARG A O 1
ATOM 842 N N . ARG A 1 106 ? -15.083 -2.110 16.381 1.00 94.94 106 ARG A N 1
ATOM 843 C CA . ARG A 1 106 ? -15.354 -0.728 16.767 1.00 94.94 106 ARG A CA 1
ATOM 844 C C . ARG A 1 106 ? -16.267 -0.676 17.990 1.00 94.94 106 ARG A C 1
ATOM 846 O O . ARG A 1 106 ? -17.173 -1.495 18.127 1.00 94.94 106 ARG A O 1
ATOM 853 N N . THR A 1 107 ? -16.027 0.301 18.850 1.00 89.69 107 THR A N 1
ATOM 854 C CA . THR A 1 107 ? -16.855 0.558 20.040 1.00 89.69 107 THR A CA 1
ATOM 855 C C . THR A 1 107 ? -17.958 1.583 19.766 1.00 89.69 107 THR A C 1
ATOM 857 O O . THR A 1 107 ? -18.930 1.658 20.511 1.00 89.69 107 THR A O 1
ATOM 860 N N . ILE A 1 108 ? -17.838 2.337 18.671 1.00 89.06 108 ILE A N 1
ATOM 861 C CA . ILE A 1 108 ? -18.837 3.296 18.190 1.00 89.06 108 ILE A CA 1
ATOM 862 C C . ILE A 1 108 ? -19.898 2.621 17.303 1.00 89.06 108 ILE A C 1
ATOM 864 O O . ILE A 1 108 ? -19.597 1.670 16.582 1.00 89.06 108 ILE A O 1
ATOM 868 N N . GLY A 1 109 ? -21.139 3.119 17.328 1.00 86.44 109 GLY A N 1
ATOM 869 C CA . GLY A 1 109 ? -22.249 2.523 16.567 1.00 86.44 109 GLY A CA 1
ATOM 870 C C . GLY A 1 109 ? -22.036 2.581 15.049 1.00 86.44 109 GLY A C 1
ATOM 871 O O . GLY A 1 109 ? -21.993 1.549 14.369 1.00 86.44 109 GLY A O 1
ATOM 872 N N . GLU A 1 110 ? -21.810 3.787 14.533 1.00 92.00 110 GLU A N 1
ATOM 873 C CA . GLU A 1 110 ? -21.634 4.038 13.102 1.00 92.00 110 GLU A CA 1
ATOM 874 C C . GLU A 1 110 ? -20.180 3.885 12.645 1.00 92.00 110 GLU A C 1
ATOM 876 O O . GLU A 1 110 ? -19.231 4.097 13.400 1.00 92.00 110 GLU A O 1
ATOM 881 N N . ILE A 1 111 ? -19.988 3.522 11.378 1.00 94.94 111 ILE A N 1
ATOM 882 C CA . ILE A 1 111 ? -18.657 3.480 10.767 1.00 94.94 111 ILE A CA 1
ATOM 883 C C . ILE A 1 111 ? -18.344 4.869 10.214 1.00 94.94 111 ILE A C 1
ATOM 885 O O . ILE A 1 111 ? -19.046 5.350 9.330 1.00 94.94 111 ILE A O 1
ATOM 889 N N . TYR A 1 112 ? -17.256 5.482 10.680 1.00 95.56 112 TYR A N 1
ATOM 890 C CA . TYR A 1 112 ? -16.810 6.778 10.172 1.00 95.56 112 TYR A CA 1
ATOM 891 C C . TYR A 1 112 ? -16.563 6.749 8.654 1.00 95.56 112 TYR A C 1
ATOM 893 O O . TYR A 1 112 ? -15.941 5.813 8.147 1.00 95.56 112 TYR A O 1
ATOM 901 N N . ILE A 1 113 ? -16.990 7.796 7.940 1.00 96.31 113 ILE A N 1
ATOM 902 C CA . ILE A 1 113 ? -16.989 7.858 6.467 1.00 96.31 113 ILE A CA 1
ATOM 903 C C . ILE A 1 113 ? -15.599 7.584 5.875 1.00 96.31 113 ILE A C 1
ATOM 905 O O . ILE A 1 113 ? -15.483 6.858 4.890 1.00 96.31 113 ILE A O 1
ATOM 909 N N . SER A 1 114 ? -14.518 8.081 6.489 1.00 95.44 114 SER A N 1
ATOM 910 C CA . SER A 1 114 ? -13.162 7.795 5.990 1.00 95.44 114 SER A CA 1
ATOM 911 C C . SER A 1 114 ? -12.843 6.300 5.965 1.00 95.44 114 SER A C 1
ATOM 913 O O . SER A 1 114 ? -12.140 5.850 5.065 1.00 95.44 114 SER A O 1
ATOM 915 N N . ASN A 1 115 ? -13.392 5.501 6.886 1.00 95.62 115 ASN A N 1
ATOM 916 C CA . ASN A 1 115 ? -13.185 4.052 6.880 1.00 95.62 115 ASN A CA 1
ATOM 917 C C . ASN A 1 115 ? -13.886 3.382 5.689 1.00 95.62 115 ASN A C 1
ATOM 919 O O . ASN A 1 115 ? -13.412 2.340 5.240 1.00 95.62 115 ASN A O 1
ATOM 923 N N . TRP A 1 116 ? -14.965 3.966 5.149 1.00 96.12 116 TRP A N 1
ATOM 924 C CA . TRP A 1 116 ? -15.609 3.468 3.927 1.00 96.12 116 TRP A CA 1
ATOM 925 C C . TRP A 1 116 ? -14.653 3.608 2.749 1.00 96.12 116 TRP A C 1
ATOM 927 O O . TRP A 1 116 ? -14.362 2.619 2.085 1.00 96.12 116 TRP A O 1
ATOM 937 N N . TYR A 1 117 ? -14.100 4.809 2.551 1.00 97.06 117 TYR A N 1
ATOM 938 C CA . TYR A 1 117 ? -13.150 5.083 1.474 1.00 97.06 117 TYR A CA 1
ATOM 939 C C . TYR A 1 117 ? -11.868 4.261 1.608 1.00 97.06 117 TYR A C 1
ATOM 941 O O . TYR A 1 117 ? -11.403 3.703 0.622 1.00 97.06 117 TYR A O 1
ATOM 949 N N . ILE A 1 118 ? -11.322 4.125 2.820 1.00 96.88 118 ILE A N 1
ATOM 950 C CA . ILE A 1 118 ? -10.105 3.337 3.057 1.00 96.88 118 ILE A CA 1
ATOM 951 C C . ILE A 1 118 ? -10.339 1.853 2.734 1.00 96.88 118 ILE A C 1
ATOM 953 O O . ILE A 1 118 ? -9.535 1.241 2.032 1.00 96.88 118 ILE A O 1
ATOM 957 N N . LEU A 1 119 ? -11.432 1.256 3.225 1.00 96.75 119 LEU A N 1
ATOM 958 C CA . LEU A 1 119 ? -11.735 -0.153 2.953 1.00 96.75 119 LEU A CA 1
ATOM 959 C C . LEU A 1 119 ? -12.088 -0.382 1.480 1.00 96.75 119 LEU A C 1
ATOM 961 O O . LEU A 1 119 ? -11.603 -1.347 0.892 1.00 96.75 119 LEU A O 1
ATOM 965 N N . ALA A 1 120 ? -12.880 0.509 0.880 1.00 97.25 120 ALA A N 1
ATOM 966 C CA . ALA A 1 120 ? -13.241 0.438 -0.531 1.00 97.25 120 ALA A CA 1
ATOM 967 C C . ALA A 1 120 ? -12.009 0.566 -1.433 1.00 97.25 120 ALA A C 1
ATOM 969 O O . ALA A 1 120 ? -11.867 -0.228 -2.355 1.00 97.25 120 ALA A O 1
ATOM 970 N N . ALA A 1 121 ? -11.084 1.485 -1.135 1.00 96.00 121 ALA A N 1
ATOM 971 C CA . ALA A 1 121 ? -9.839 1.636 -1.884 1.00 96.00 121 ALA A CA 1
ATOM 972 C C . ALA A 1 121 ? -8.991 0.357 -1.847 1.00 96.00 121 ALA A C 1
ATOM 974 O O . ALA A 1 121 ? -8.488 -0.068 -2.879 1.00 96.00 121 ALA A O 1
ATOM 975 N N . LEU A 1 122 ? -8.876 -0.308 -0.690 1.00 95.75 122 LEU A N 1
ATOM 976 C CA . LEU A 1 122 ? -8.145 -1.578 -0.594 1.00 95.75 122 LEU A CA 1
ATOM 977 C C . LEU A 1 122 ? -8.794 -2.691 -1.424 1.00 95.75 122 LEU A C 1
ATOM 979 O O . LEU A 1 122 ? -8.090 -3.418 -2.123 1.00 95.75 122 LEU A O 1
ATOM 983 N N . VAL A 1 123 ? -10.123 -2.823 -1.361 1.00 96.44 123 VAL A N 1
ATOM 984 C CA . VAL A 1 123 ? -10.864 -3.810 -2.165 1.00 96.44 123 VAL A CA 1
ATOM 985 C C . VAL A 1 123 ? -10.710 -3.507 -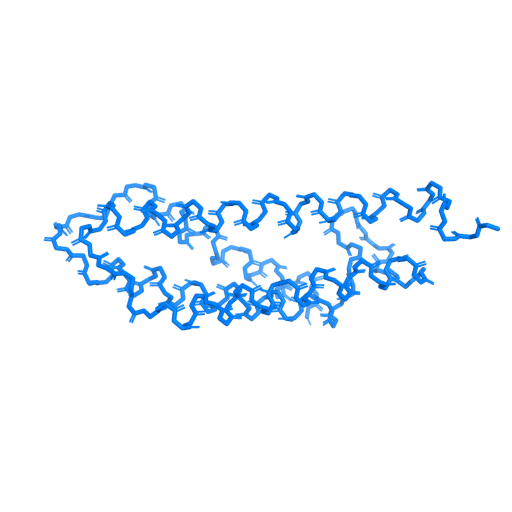3.651 1.00 96.44 123 VAL A C 1
ATOM 987 O O . VAL A 1 123 ? -10.394 -4.402 -4.430 1.00 96.44 123 VAL A O 1
ATOM 990 N N . TRP A 1 124 ? -10.878 -2.244 -4.036 1.00 95.81 124 TRP A N 1
ATOM 991 C CA . TRP A 1 124 ? -10.745 -1.790 -5.412 1.00 95.81 124 TRP A CA 1
ATOM 992 C C . TRP A 1 124 ? -9.353 -2.080 -5.974 1.00 95.81 124 TRP A C 1
ATOM 994 O O . TRP A 1 124 ? -9.238 -2.685 -7.035 1.00 95.81 124 TRP A O 1
ATOM 1004 N N . THR A 1 125 ? -8.291 -1.749 -5.237 1.00 93.62 125 THR A N 1
ATOM 1005 C CA . THR A 1 125 ? -6.917 -2.032 -5.666 1.00 93.62 125 THR A CA 1
ATOM 1006 C C . THR A 1 125 ? -6.660 -3.532 -5.814 1.00 93.62 125 THR A C 1
ATOM 1008 O O . THR A 1 125 ? -6.011 -3.939 -6.772 1.00 93.62 125 THR A O 1
ATOM 1011 N N . LEU A 1 126 ? -7.196 -4.380 -4.925 1.00 94.75 126 LEU A N 1
ATOM 1012 C CA . LEU A 1 126 ? -7.086 -5.839 -5.064 1.00 94.75 126 LEU A CA 1
ATOM 1013 C C . LEU A 1 126 ? -7.789 -6.356 -6.329 1.00 94.75 126 LEU A C 1
ATOM 1015 O O . LEU A 1 126 ? -7.241 -7.211 -7.027 1.00 94.75 126 LEU A O 1
ATOM 1019 N N . VAL A 1 127 ? -8.969 -5.819 -6.651 1.00 95.62 127 VAL A N 1
ATOM 1020 C CA . VAL A 1 127 ? -9.692 -6.141 -7.891 1.00 95.62 127 VAL A CA 1
ATOM 1021 C C . VAL A 1 127 ? -8.890 -5.699 -9.116 1.00 95.62 127 VAL A C 1
ATOM 1023 O O . VAL A 1 127 ? -8.687 -6.505 -10.022 1.00 95.62 127 VAL A O 1
ATOM 1026 N N . LEU A 1 128 ? -8.371 -4.465 -9.126 1.00 92.25 128 LEU A N 1
ATOM 1027 C CA . LEU A 1 128 ? -7.553 -3.944 -10.227 1.00 92.25 128 LEU A CA 1
ATOM 1028 C C . LEU A 1 128 ? -6.293 -4.775 -10.457 1.00 92.25 128 LEU A C 1
ATOM 1030 O O . LEU A 1 128 ? -5.960 -5.078 -11.598 1.00 92.25 128 LEU A O 1
ATOM 1034 N N . VAL A 1 129 ? -5.601 -5.157 -9.383 1.00 89.50 129 VAL A N 1
ATOM 1035 C CA . VAL A 1 129 ? -4.408 -5.999 -9.488 1.00 89.50 129 VAL A CA 1
ATOM 1036 C C . VAL A 1 129 ? -4.756 -7.373 -10.049 1.00 89.50 129 VAL A C 1
ATOM 1038 O O . VAL A 1 129 ? -4.021 -7.882 -10.887 1.00 89.50 129 VAL A O 1
ATOM 1041 N N . THR A 1 130 ? -5.882 -7.950 -9.628 1.00 89.06 130 THR A N 1
ATOM 1042 C CA . THR A 1 130 ? -6.326 -9.251 -10.135 1.00 89.06 130 THR A CA 1
ATOM 1043 C C . THR A 1 130 ? -6.631 -9.166 -11.628 1.00 89.06 130 THR A C 1
ATOM 1045 O O . THR A 1 130 ? -6.049 -9.914 -12.387 1.00 89.06 130 THR A O 1
ATOM 1048 N N . ILE A 1 131 ? -7.453 -8.213 -12.075 1.00 90.56 131 ILE A N 1
ATOM 1049 C CA . ILE A 1 131 ? -7.853 -8.104 -13.491 1.00 90.56 131 ILE A CA 1
ATOM 1050 C C . ILE A 1 131 ? -6.693 -7.638 -14.391 1.00 90.56 131 ILE A C 1
ATOM 1052 O O . ILE A 1 131 ? -6.615 -8.005 -15.559 1.00 90.56 131 ILE A O 1
ATOM 1056 N N . GLY A 1 132 ? -5.812 -6.775 -13.879 1.00 84.75 132 GLY A N 1
ATOM 1057 C CA . GLY A 1 132 ? -4.746 -6.147 -14.664 1.00 84.75 132 GLY A CA 1
ATOM 1058 C C . GLY A 1 132 ? -3.464 -6.975 -14.802 1.00 84.75 132 GLY A C 1
ATOM 1059 O O . GLY A 1 132 ? -2.640 -6.658 -15.669 1.00 84.75 132 GLY A O 1
ATOM 1060 N N . TYR A 1 133 ? -3.275 -7.992 -13.954 1.00 82.56 133 TYR A N 1
ATOM 1061 C CA . TYR A 1 133 ? -2.046 -8.794 -13.901 1.00 82.56 133 TYR A CA 1
ATOM 1062 C C . TYR A 1 133 ? -2.248 -10.317 -13.859 1.00 82.56 133 TYR A C 1
ATOM 1064 O O . TYR A 1 133 ? -1.272 -11.014 -14.145 1.00 82.56 133 TYR A O 1
ATOM 1072 N N . LEU A 1 134 ? -3.433 -10.829 -13.496 1.00 73.69 134 LEU A N 1
ATOM 1073 C CA . LEU A 1 134 ? -3.752 -12.264 -13.417 1.00 73.69 134 LEU A CA 1
ATOM 1074 C C . LEU A 1 134 ? -4.854 -12.641 -14.412 1.00 73.69 134 LEU A C 1
ATOM 1076 O O . LEU A 1 134 ? -4.771 -13.775 -14.928 1.00 73.69 134 LEU A O 1
#

Radius of gyration: 16.39 Å; chains: 1; bounding box: 48×20×42 Å

Secondary structure (DSSP, 8-state):
--TT-HHHHHHHHHHIIIIIIIHHHHHHHHHHHHHHHTTS--S-HHHHHHHHHHHHHHHHHHHHHHHHT----S-TT--S-HHHHHHHHHHHHHHHHHHHHHHHT-SSSSPPHHHHHHHHHHHHHHHHHHHHH-

Sequence (134 aa):
QAWLSFGRLRPVHTNTVFWGWASLAMIGLGYFVVARTSAAPVPSLRRGWHALGWMNLGILSGDLFLMAGINNGGGEYREYIWPAVLPFAWGLFLTFRNFYGTVKRRTIGEIYISNWYILAALVWTLVLVTIGYL

Foldseek 3Di:
DQLPDPQLVVLLVQLCVVLPVPVVVLLVVLQVCLCVQLVFHQPDVPLLVQLVVLSVQLSVVQSVCSSVVNFPPPDRSRGGALVSVVSNLVSLVSSLCRSVVSNVNGPDDDRDPVSVVSNVVSVVVNVCSVVSHD

pLDDT: mean 92.27, std 7.02, range [57.69, 97.88]